Protein AF-A0A6S7J8L4-F1 (afdb_monomer)

pLDDT: mean 70.73, std 12.3, range [39.34, 84.38]

Solvent-accessible surface area (backbone atoms only — not comparable to full-atom values): 5928 Å² total; per-residue (Å²): 122,72,95,81,47,66,71,64,78,66,57,64,54,43,77,39,78,92,75,74,35,47,19,35,54,47,74,49,77,39,76,94,54,76,44,72,48,77,46,73,64,42,49,66,91,57,55,68,65,68,58,45,38,58,52,52,32,92,81,80,23,51,71,70,43,43,67,58,38,42,69,58,43,62,33,53,71,42,98,81,46,70,83,87,82,81,82,79,80,82,76,76,124

InterPro domains:
  IPR051639 Box C/D snoRNA [PTHR13483] (1-67)
  IPR057721 BCD1, alpha/beta domain [PF25790] (1-87)

Radius of gyration: 15.43 Å; Cα contacts (8 Å, |Δi|>4): 99; chains: 1; bounding box: 32×38×36 Å

Secondary structure (DSSP, 8-state):
--TT-HHHHS---EEETTTTEEEEEEEEEEGGGTEEEEEEEEETTS-HHHHHHHHH-TTTS-HHHHHHTHHHHHHTTSTT----PPPP-----

Sequence (93 aa):
MPVGFQARLENTSCFHFKTKAILWRIKWEFPQANTHYVEAKVSESKSIKSLLEKYLHPTHADPVFKQRLKGFIVNARLPDGVQTLMCQQERVI

Nearest PDB structures (foldseek):
  6hfo-assembly1_A  TM=6.504E-01  e=3.622E-01  Homo sapiens
  6hv9-assembly1_5  TM=1.756E-01  e=2.048E+00  Saccharomyces cerevisiae
  2kcz-assembly1_A  TM=2.251E-01  e=8.955E+00  Deinococcus radiodurans R1 = ATCC 13939 = DSM 20539

Structure (mmCIF, N/CA/C/O backbone):
data_AF-A0A6S7J8L4-F1
#
_entry.id   AF-A0A6S7J8L4-F1
#
loop_
_atom_site.group_PDB
_atom_site.id
_atom_site.type_symbol
_atom_site.label_atom_id
_atom_site.label_alt_id
_atom_site.label_comp_id
_atom_site.label_asym_id
_atom_site.label_entity_id
_atom_site.label_seq_id
_atom_site.pdbx_PDB_ins_code
_atom_site.Cartn_x
_atom_site.Cartn_y
_atom_site.Cartn_z
_atom_site.occupancy
_atom_site.B_iso_or_equiv
_atom_site.auth_seq_id
_atom_site.auth_comp_id
_atom_site.auth_asym_id
_atom_site.auth_atom_id
_atom_site.pdbx_PDB_model_num
ATOM 1 N N . MET A 1 1 ? 9.250 -23.016 -10.184 1.00 52.72 1 MET A N 1
ATOM 2 C CA . MET A 1 1 ? 7.770 -23.126 -10.229 1.00 52.72 1 MET A CA 1
ATOM 3 C C . MET A 1 1 ? 7.336 -23.811 -11.519 1.00 52.72 1 MET A C 1
ATOM 5 O O . MET A 1 1 ? 7.710 -23.311 -12.581 1.00 52.72 1 MET A O 1
ATOM 9 N N . PRO A 1 2 ? 6.567 -24.912 -11.434 1.00 55.00 2 PRO A N 1
ATOM 10 C CA . PRO A 1 2 ? 5.967 -25.582 -12.588 1.00 55.00 2 PRO A CA 1
ATOM 11 C C . PRO A 1 2 ? 5.028 -24.646 -13.360 1.00 55.00 2 PRO A C 1
ATOM 13 O O . PRO A 1 2 ? 4.439 -23.729 -12.788 1.00 55.00 2 PRO A O 1
ATOM 16 N N . VAL A 1 3 ? 4.893 -24.881 -14.665 1.00 52.91 3 VAL A N 1
ATOM 17 C CA . VAL A 1 3 ? 4.268 -23.970 -15.644 1.00 52.91 3 VAL A CA 1
ATOM 18 C C . VAL A 1 3 ? 2.775 -23.688 -15.370 1.00 52.91 3 VAL A C 1
ATOM 20 O O . VAL A 1 3 ? 2.264 -22.672 -15.824 1.00 52.91 3 VAL A O 1
ATOM 23 N N . GLY A 1 4 ? 2.091 -24.523 -14.577 1.00 50.75 4 GLY A N 1
ATOM 24 C CA . GLY A 1 4 ? 0.641 -24.440 -14.337 1.00 50.75 4 GLY A CA 1
ATOM 25 C C . GLY A 1 4 ? 0.176 -23.724 -13.061 1.00 50.75 4 GLY A C 1
ATOM 26 O O . GLY A 1 4 ? -1.027 -23.633 -12.835 1.00 50.75 4 GLY A O 1
ATOM 27 N N . PHE A 1 5 ? 1.071 -23.224 -12.204 1.00 55.62 5 PHE A N 1
ATOM 28 C CA . PHE A 1 5 ? 0.641 -22.521 -10.987 1.00 55.62 5 PHE A CA 1
ATOM 29 C C . PHE A 1 5 ? 0.193 -21.088 -11.316 1.00 55.62 5 PHE A C 1
ATOM 31 O O . PHE A 1 5 ? 0.997 -20.293 -11.806 1.00 55.62 5 PHE A O 1
ATOM 38 N N . GLN A 1 6 ? -1.055 -20.727 -10.977 1.00 55.62 6 GLN A N 1
ATOM 39 C CA . GLN A 1 6 ? -1.599 -19.359 -11.124 1.00 55.62 6 GLN A CA 1
ATOM 40 C C . GLN A 1 6 ? -0.690 -18.296 -10.480 1.00 55.62 6 GLN A C 1
ATOM 42 O O . GLN A 1 6 ? -0.528 -17.205 -11.022 1.00 55.62 6 GLN A O 1
ATOM 47 N N . ALA A 1 7 ? 0.026 -18.665 -9.412 1.00 54.59 7 ALA A N 1
ATOM 48 C CA . ALA A 1 7 ? 1.037 -17.835 -8.758 1.00 54.59 7 ALA A CA 1
ATOM 49 C C . ALA A 1 7 ? 2.160 -17.340 -9.699 1.00 54.59 7 ALA A C 1
ATOM 51 O O . ALA A 1 7 ? 2.737 -16.281 -9.456 1.00 54.59 7 ALA A O 1
ATOM 52 N N . ARG A 1 8 ? 2.479 -18.070 -10.782 1.00 53.25 8 ARG A N 1
ATOM 53 C CA . ARG A 1 8 ? 3.460 -17.644 -11.798 1.00 53.25 8 ARG A CA 1
ATOM 54 C C . ARG A 1 8 ? 2.865 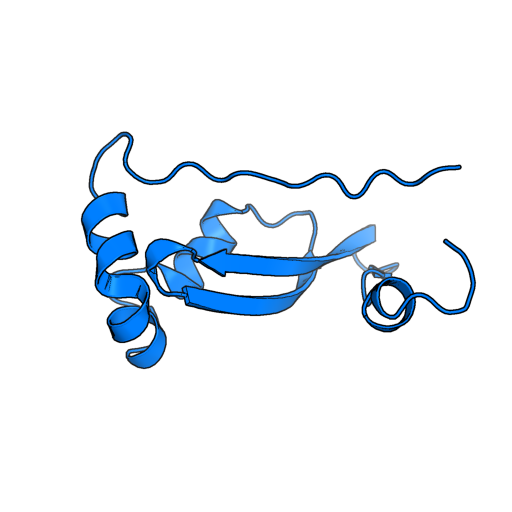-16.635 -12.784 1.00 53.25 8 ARG A C 1
ATOM 56 O O . ARG A 1 8 ? 3.562 -15.706 -13.173 1.00 53.25 8 ARG A O 1
ATOM 63 N N . LEU A 1 9 ? 1.588 -16.798 -13.140 1.00 53.06 9 LEU A N 1
ATOM 64 C CA . LEU A 1 9 ? 0.822 -15.879 -13.995 1.00 53.06 9 LEU A CA 1
ATOM 65 C C . LEU A 1 9 ? 0.579 -14.530 -13.310 1.00 53.06 9 LEU A C 1
ATOM 67 O O . LEU A 1 9 ? 0.569 -13.484 -13.951 1.00 53.06 9 LEU A O 1
ATOM 71 N N . GLU A 1 10 ? 0.429 -14.551 -11.990 1.00 56.38 10 GLU A N 1
ATOM 72 C CA . GLU A 1 10 ? 0.232 -13.352 -11.190 1.00 56.38 10 GLU A CA 1
ATOM 73 C C . GLU A 1 10 ? 1.539 -12.641 -10.821 1.00 56.38 10 GLU A C 1
ATOM 75 O O . GLU A 1 10 ? 1.520 -11.491 -10.381 1.00 56.38 10 GLU A O 1
ATOM 80 N N . ASN A 1 11 ? 2.699 -13.260 -11.017 1.00 58.81 11 ASN A N 1
ATOM 81 C CA . ASN A 1 11 ? 3.956 -12.633 -10.649 1.00 58.81 11 ASN A CA 1
ATOM 82 C C . ASN A 1 11 ? 4.368 -11.555 -11.668 1.00 58.81 11 ASN A C 1
ATOM 84 O O . ASN A 1 11 ? 5.091 -11.817 -12.623 1.00 58.81 11 ASN A O 1
ATOM 88 N N . THR A 1 12 ? 3.932 -10.315 -11.434 1.00 62.72 12 THR A N 1
ATOM 89 C CA . THR A 1 12 ? 4.344 -9.138 -12.216 1.00 62.72 12 THR A CA 1
ATOM 90 C C . THR A 1 12 ? 5.592 -8.466 -11.643 1.00 62.72 12 THR A C 1
ATOM 92 O O . THR A 1 12 ? 5.821 -7.289 -11.932 1.00 62.72 12 THR A O 1
ATOM 95 N N . SER A 1 13 ? 6.355 -9.143 -10.772 1.00 69.19 13 SER A N 1
ATOM 96 C CA . SER A 1 13 ? 7.599 -8.557 -10.279 1.00 69.19 13 SER A CA 1
ATOM 97 C C . SER A 1 13 ? 8.627 -8.525 -11.405 1.00 69.19 13 SER A C 1
ATOM 99 O O . SER A 1 13 ? 8.864 -9.526 -12.080 1.00 69.19 13 SER A O 1
ATOM 101 N N . CYS A 1 14 ? 9.190 -7.351 -11.665 1.00 70.88 14 CYS A N 1
ATOM 102 C CA . CYS A 1 14 ? 10.095 -7.142 -12.785 1.00 70.88 14 CYS A CA 1
ATOM 103 C C . CYS A 1 14 ? 11.259 -6.244 -12.383 1.00 70.88 14 CYS A C 1
ATOM 105 O O . CYS A 1 14 ? 11.114 -5.315 -11.591 1.00 70.88 14 CYS A O 1
ATOM 107 N N . PHE A 1 15 ? 12.439 -6.520 -12.929 1.00 73.75 15 PHE A N 1
ATOM 108 C CA . PHE A 1 15 ? 13.583 -5.643 -12.740 1.00 73.75 15 PHE A CA 1
ATOM 109 C C . PHE A 1 15 ? 13.469 -4.451 -13.688 1.00 73.75 15 PHE A C 1
ATOM 111 O O . PHE A 1 15 ? 13.352 -4.617 -14.904 1.00 73.75 15 PHE A O 1
ATOM 118 N N . HIS A 1 16 ? 13.488 -3.239 -13.141 1.00 76.75 16 HIS A N 1
ATOM 119 C CA . HIS A 1 16 ? 13.406 -2.028 -13.939 1.00 76.75 16 HIS A CA 1
ATOM 120 C C . HIS A 1 16 ? 14.812 -1.506 -14.239 1.00 76.75 16 HIS A C 1
ATOM 122 O O . HIS A 1 16 ? 15.447 -0.860 -13.409 1.00 76.75 16 HIS A O 1
ATOM 128 N N . PHE A 1 17 ? 15.298 -1.768 -15.454 1.00 76.12 17 PHE A N 1
ATOM 129 C CA . PHE A 1 17 ? 16.678 -1.470 -15.860 1.00 76.12 17 PHE A CA 1
ATOM 130 C C . PHE A 1 17 ? 17.069 0.009 -15.728 1.00 76.12 17 PHE A C 1
ATOM 132 O O . PHE A 1 17 ? 18.210 0.304 -15.382 1.00 76.12 17 PHE A O 1
ATOM 139 N N . LYS A 1 18 ? 16.131 0.942 -15.952 1.00 78.56 18 LYS A N 1
ATOM 140 C CA . LYS A 1 18 ? 16.397 2.389 -15.848 1.00 78.56 18 LYS A CA 1
ATOM 141 C C . LYS A 1 18 ? 16.651 2.849 -14.414 1.00 78.56 18 LYS A C 1
ATOM 143 O O . LYS A 1 18 ? 17.493 3.708 -14.193 1.00 78.56 18 LYS A O 1
ATOM 148 N N . THR A 1 19 ? 15.930 2.285 -13.450 1.00 76.38 19 THR A N 1
ATOM 149 C CA . THR A 1 19 ? 16.050 2.643 -12.028 1.00 76.38 19 THR A CA 1
ATOM 150 C C . THR A 1 19 ? 16.935 1.664 -11.261 1.00 76.38 19 THR A C 1
ATOM 152 O O . THR A 1 19 ? 17.155 1.868 -10.073 1.00 76.38 19 THR A O 1
ATOM 155 N N . LYS A 1 20 ? 17.432 0.607 -11.927 1.00 80.31 20 LYS A N 1
ATOM 156 C CA . LYS A 1 20 ? 18.195 -0.507 -11.340 1.00 80.31 20 LYS A CA 1
ATOM 157 C C . LYS A 1 20 ? 17.551 -1.066 -10.064 1.00 80.31 20 LYS A C 1
ATOM 159 O O . LYS A 1 20 ? 18.249 -1.438 -9.130 1.00 80.31 20 LYS A O 1
ATOM 164 N N . ALA A 1 21 ? 16.222 -1.112 -10.030 1.00 80.19 21 ALA A N 1
ATOM 165 C CA . ALA A 1 21 ? 15.461 -1.529 -8.860 1.00 80.19 21 ALA A CA 1
ATOM 166 C C . ALA A 1 21 ? 14.476 -2.635 -9.224 1.00 80.19 21 ALA A C 1
ATOM 168 O O . ALA A 1 21 ? 13.914 -2.651 -10.327 1.00 80.19 21 ALA A O 1
ATOM 169 N N . ILE A 1 22 ? 14.234 -3.540 -8.278 1.00 79.62 22 ILE A N 1
ATOM 170 C CA . ILE A 1 22 ? 13.178 -4.534 -8.422 1.00 79.62 22 ILE A CA 1
ATOM 171 C C . ILE A 1 22 ? 11.834 -3.843 -8.175 1.00 79.62 22 ILE A C 1
ATOM 173 O O . ILE A 1 22 ? 11.636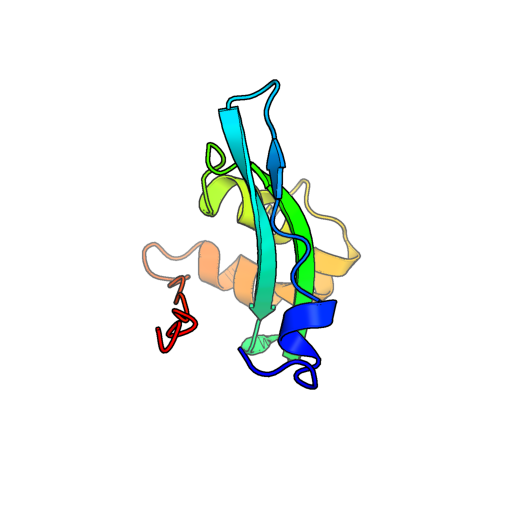 -3.139 -7.182 1.00 79.62 22 ILE A O 1
ATOM 177 N N . LEU A 1 23 ? 10.906 -4.024 -9.110 1.00 81.31 23 LEU A N 1
ATOM 178 C CA . LEU A 1 23 ? 9.509 -3.663 -8.957 1.00 81.31 23 LEU A CA 1
ATOM 179 C C . LEU A 1 23 ? 8.758 -4.893 -8.459 1.00 81.31 23 LEU A C 1
ATOM 181 O O . LEU A 1 23 ? 8.630 -5.879 -9.176 1.00 81.31 23 LEU A O 1
ATOM 185 N N . TRP A 1 24 ? 8.255 -4.833 -7.238 1.00 82.88 24 TRP A N 1
ATOM 186 C CA . TRP A 1 24 ? 7.538 -5.907 -6.572 1.00 82.88 24 TRP A CA 1
ATOM 187 C C . TRP A 1 24 ? 6.033 -5.826 -6.834 1.00 82.88 24 TRP A C 1
ATOM 189 O O . TRP A 1 24 ? 5.460 -4.745 -7.006 1.00 82.88 24 TRP A O 1
ATOM 199 N N . ARG A 1 25 ? 5.379 -6.990 -6.848 1.00 82.31 25 ARG A N 1
ATOM 200 C CA . ARG A 1 25 ? 3.932 -7.101 -6.654 1.00 82.31 25 ARG A CA 1
ATOM 201 C C . ARG A 1 25 ? 3.709 -7.514 -5.204 1.00 82.31 25 ARG A C 1
ATOM 203 O O . ARG A 1 25 ? 4.130 -8.598 -4.818 1.00 82.31 25 ARG A O 1
ATOM 210 N N . ILE A 1 26 ? 3.084 -6.649 -4.417 1.00 83.25 26 ILE A N 1
ATOM 211 C CA . ILE A 1 26 ? 2.786 -6.870 -3.003 1.00 83.25 26 ILE A CA 1
ATOM 212 C C . ILE A 1 26 ? 1.295 -7.160 -2.873 1.00 83.25 26 ILE A C 1
ATOM 214 O O . ILE A 1 26 ? 0.465 -6.426 -3.407 1.00 83.25 26 ILE A O 1
ATOM 218 N N . LYS A 1 27 ? 0.955 -8.236 -2.165 1.00 84.00 27 LYS A N 1
ATOM 219 C CA . LYS A 1 27 ? -0.413 -8.515 -1.730 1.00 84.00 27 LYS A CA 1
ATOM 220 C C . LYS A 1 27 ? -0.493 -8.223 -0.236 1.00 84.00 27 LYS A C 1
ATOM 222 O O . LYS A 1 27 ? 0.146 -8.901 0.560 1.00 84.00 27 LYS A O 1
ATOM 227 N N . TRP A 1 28 ? -1.261 -7.209 0.125 1.00 84.06 28 TRP A N 1
ATOM 228 C CA . TRP A 1 28 ? -1.607 -6.895 1.501 1.00 84.06 28 TRP A CA 1
ATOM 229 C C . TRP A 1 28 ? -2.807 -7.732 1.915 1.00 84.06 28 TRP A C 1
ATOM 231 O O . TRP A 1 28 ? -3.851 -7.674 1.264 1.00 84.06 28 TRP A O 1
ATOM 241 N N . GLU A 1 29 ? -2.679 -8.477 3.003 1.00 84.00 29 GLU A N 1
ATOM 242 C CA . GLU A 1 29 ? -3.793 -9.206 3.601 1.00 84.00 29 GLU A CA 1
ATOM 243 C C . GLU A 1 29 ? -4.140 -8.576 4.946 1.00 84.00 29 GLU A C 1
ATOM 245 O O . GLU A 1 29 ? -3.293 -8.442 5.827 1.00 84.00 29 GLU A O 1
ATOM 250 N N . PHE A 1 30 ? -5.397 -8.157 5.084 1.00 83.19 30 PHE A N 1
ATOM 251 C CA . PHE A 1 30 ? -5.922 -7.525 6.288 1.00 83.19 30 PHE A CA 1
ATOM 252 C C . PHE A 1 30 ? -6.909 -8.486 6.957 1.00 83.19 30 PHE A C 1
ATOM 254 O O . PHE A 1 30 ? -8.117 -8.380 6.720 1.00 83.19 30 PHE A O 1
ATOM 261 N N . PRO A 1 31 ? -6.431 -9.425 7.797 1.00 79.25 31 PRO A N 1
ATOM 262 C CA . PRO A 1 31 ? -7.265 -10.487 8.361 1.00 79.25 31 PRO A CA 1
ATOM 263 C C . PRO A 1 31 ? -8.447 -9.947 9.176 1.00 79.25 31 PRO A C 1
ATOM 265 O O . PRO A 1 31 ? -9.561 -10.437 9.032 1.00 79.25 31 PRO A O 1
ATOM 268 N N . GLN A 1 32 ? -8.253 -8.870 9.948 1.00 75.56 32 GLN A N 1
ATOM 269 C CA . GLN A 1 32 ? -9.329 -8.255 10.751 1.00 75.56 32 GLN A CA 1
ATOM 270 C C . GLN A 1 32 ? -10.456 -7.647 9.902 1.00 75.56 32 GLN A C 1
ATOM 272 O O . GLN A 1 32 ? -11.569 -7.471 10.383 1.00 75.56 32 GLN A O 1
ATOM 277 N N . ALA A 1 33 ? -10.168 -7.291 8.650 1.00 77.69 33 ALA A N 1
ATOM 278 C CA . ALA A 1 33 ? -11.129 -6.689 7.730 1.00 77.69 33 ALA A CA 1
ATOM 279 C C . ALA A 1 33 ? -11.617 -7.680 6.659 1.00 77.69 33 ALA A C 1
ATOM 281 O O . ALA A 1 33 ? -12.390 -7.292 5.782 1.00 77.69 33 ALA A O 1
ATOM 282 N N . ASN A 1 34 ? -11.143 -8.932 6.715 1.00 80.94 34 ASN A N 1
ATOM 283 C CA . ASN A 1 34 ? -11.376 -9.988 5.732 1.00 80.94 34 ASN A CA 1
ATOM 284 C C . ASN A 1 34 ? -11.236 -9.502 4.275 1.00 80.94 34 ASN A C 1
ATOM 286 O O . ASN A 1 34 ? -12.052 -9.811 3.408 1.00 80.94 34 ASN A O 1
ATOM 290 N N . THR A 1 35 ? -10.225 -8.668 4.019 1.00 81.88 35 THR A N 1
ATOM 291 C CA . THR A 1 35 ? -9.986 -8.044 2.713 1.00 81.88 35 THR A CA 1
ATOM 292 C C . THR A 1 35 ? -8.516 -8.144 2.345 1.00 81.88 35 THR A C 1
ATOM 294 O O . THR A 1 35 ? -7.639 -8.159 3.212 1.00 81.88 35 THR A O 1
ATOM 297 N N . HIS A 1 36 ? -8.240 -8.174 1.047 1.00 84.25 36 HIS A N 1
ATOM 298 C CA . HIS A 1 36 ? -6.887 -8.138 0.517 1.00 84.25 36 HIS A CA 1
ATOM 299 C C . HIS A 1 36 ? -6.767 -7.055 -0.553 1.00 84.25 36 HIS A C 1
ATOM 301 O O . HIS A 1 36 ? -7.733 -6.747 -1.250 1.00 84.25 36 HIS A O 1
ATOM 307 N N . TYR A 1 37 ? -5.574 -6.488 -0.687 1.00 84.38 37 TYR A N 1
ATOM 308 C CA . TYR A 1 37 ? -5.259 -5.500 -1.712 1.00 84.38 37 TYR A CA 1
ATOM 309 C C . T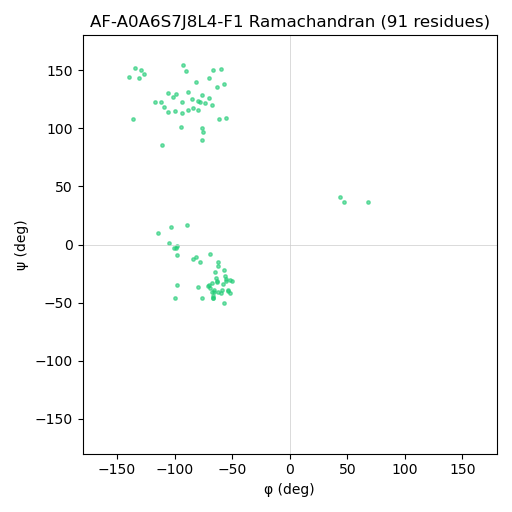YR A 1 37 ? -3.969 -5.880 -2.413 1.00 84.38 37 TYR A C 1
ATOM 311 O O . TYR A 1 37 ? -3.044 -6.394 -1.795 1.00 84.38 37 TYR A O 1
ATOM 319 N N . VAL A 1 38 ? -3.904 -5.626 -3.713 1.00 82.69 38 VAL A N 1
ATOM 320 C CA . VAL A 1 38 ? -2.728 -5.934 -4.522 1.00 82.69 38 VAL A CA 1
ATOM 321 C C . VAL A 1 38 ? -2.159 -4.634 -5.065 1.00 82.69 38 VAL A C 1
ATOM 323 O O . VAL A 1 38 ? -2.843 -3.904 -5.778 1.00 82.69 38 VAL A O 1
ATOM 326 N N . GLU A 1 39 ? -0.893 -4.372 -4.768 1.00 81.12 39 GLU A N 1
ATOM 327 C CA . GLU A 1 39 ? -0.110 -3.323 -5.408 1.00 81.12 39 GLU A CA 1
ATOM 328 C C . GLU A 1 39 ? 0.938 -3.944 -6.316 1.00 81.12 39 GLU A C 1
ATOM 330 O O . GLU A 1 39 ? 1.833 -4.660 -5.876 1.00 81.12 39 GLU A O 1
ATOM 335 N N . ALA A 1 40 ? 0.840 -3.650 -7.607 1.00 80.00 40 ALA A N 1
ATOM 336 C CA . ALA A 1 40 ? 1.882 -3.975 -8.565 1.00 80.00 40 ALA A CA 1
ATOM 337 C C . ALA A 1 40 ? 2.846 -2.792 -8.722 1.00 80.00 40 ALA A C 1
ATOM 339 O O . ALA A 1 40 ? 2.457 -1.634 -8.578 1.00 80.00 40 ALA A O 1
ATOM 340 N N . LYS A 1 41 ? 4.086 -3.092 -9.121 1.00 77.50 41 LYS A N 1
ATOM 341 C CA . LYS A 1 41 ? 5.124 -2.109 -9.472 1.00 77.50 41 LYS A CA 1
ATOM 342 C C . LYS A 1 41 ? 5.646 -1.281 -8.290 1.00 77.50 41 LYS A C 1
ATOM 344 O O . LYS A 1 41 ? 5.970 -0.104 -8.437 1.00 77.50 41 LYS A O 1
ATOM 349 N N . VAL A 1 42 ? 5.757 -1.895 -7.120 1.00 81.81 42 VAL A N 1
ATOM 350 C CA . VAL A 1 42 ? 6.349 -1.261 -5.942 1.00 81.81 42 VAL A CA 1
ATOM 351 C C . VAL A 1 42 ? 7.869 -1.321 -6.039 1.00 81.81 42 VAL A C 1
ATOM 353 O O . VAL A 1 42 ? 8.448 -2.398 -6.023 1.00 81.81 42 VAL A O 1
ATOM 356 N N . SER A 1 43 ? 8.535 -0.175 -6.126 1.00 80.00 43 SER A N 1
ATOM 357 C CA . SER A 1 43 ? 9.999 -0.123 -6.089 1.00 80.00 43 SER A CA 1
ATOM 358 C C . SER A 1 43 ? 10.541 -0.629 -4.755 1.00 80.00 43 SER A C 1
ATOM 360 O O . SER A 1 43 ? 10.083 -0.179 -3.707 1.00 80.00 43 SER A O 1
ATOM 362 N N . GLU A 1 44 ? 11.573 -1.462 -4.804 1.00 78.19 44 GLU A N 1
ATOM 363 C CA . GLU A 1 44 ? 12.317 -1.961 -3.639 1.00 78.19 44 GLU A CA 1
ATOM 364 C C . GLU A 1 44 ? 12.781 -0.858 -2.675 1.00 78.19 44 GLU A C 1
ATOM 366 O O . GLU A 1 44 ? 12.801 -1.053 -1.467 1.00 78.19 44 GLU A O 1
ATOM 371 N N . SER A 1 45 ? 13.077 0.338 -3.185 1.00 79.94 45 SER A N 1
ATOM 372 C CA . SER A 1 45 ? 13.498 1.483 -2.369 1.00 79.94 45 SER A CA 1
ATOM 373 C C . SER A 1 45 ? 12.391 2.072 -1.480 1.00 79.94 45 SER A C 1
ATOM 375 O O . SER A 1 45 ? 12.665 2.970 -0.688 1.00 79.94 45 SER A O 1
ATOM 377 N N . LYS A 1 46 ? 11.130 1.634 -1.617 1.00 80.25 46 LYS A N 1
ATOM 378 C CA . LYS A 1 46 ? 10.019 2.117 -0.785 1.00 80.25 46 LYS A CA 1
ATOM 379 C C . LYS A 1 46 ? 9.892 1.281 0.479 1.00 80.25 46 LYS A C 1
ATOM 381 O O . LYS A 1 46 ? 9.799 0.060 0.423 1.00 80.25 46 LYS A O 1
ATOM 386 N N . SER A 1 47 ? 9.796 1.962 1.618 1.00 81.25 47 SER A N 1
ATOM 387 C CA . SER A 1 47 ? 9.525 1.293 2.885 1.00 81.25 47 SER A CA 1
ATOM 388 C C . SER A 1 47 ? 8.085 0.769 2.934 1.00 81.25 47 SER A C 1
ATOM 390 O O . SER A 1 47 ? 7.150 1.422 2.469 1.00 81.25 47 SER A O 1
ATOM 392 N N . ILE A 1 48 ? 7.902 -0.394 3.558 1.00 79.31 48 ILE A N 1
ATOM 393 C CA . ILE A 1 48 ? 6.589 -1.001 3.846 1.00 79.31 48 ILE A CA 1
ATOM 394 C C . ILE A 1 48 ? 5.700 -0.016 4.597 1.00 79.31 48 ILE A C 1
ATOM 396 O O . ILE A 1 48 ? 4.521 0.101 4.283 1.00 79.31 48 ILE A O 1
ATOM 400 N N . LYS A 1 49 ? 6.278 0.733 5.545 1.00 77.19 49 LYS A N 1
ATOM 401 C CA . LYS A 1 49 ? 5.573 1.769 6.299 1.00 77.19 49 LYS A CA 1
ATOM 402 C C . LYS A 1 49 ? 4.961 2.807 5.359 1.00 77.19 49 LYS A C 1
ATOM 404 O O . LYS A 1 49 ? 3.764 3.041 5.432 1.00 77.19 49 LYS A O 1
ATOM 409 N N . SER A 1 50 ? 5.748 3.346 4.429 1.00 79.62 50 SER A N 1
ATOM 410 C CA . SER A 1 50 ? 5.276 4.338 3.454 1.00 79.62 50 SER A CA 1
ATOM 411 C C . SER A 1 50 ? 4.207 3.800 2.501 1.00 79.62 50 SER A C 1
ATOM 413 O O . SER A 1 50 ? 3.367 4.554 2.019 1.00 79.62 50 SER A O 1
ATOM 415 N N . LEU A 1 51 ? 4.222 2.498 2.215 1.00 82.19 51 LEU A N 1
A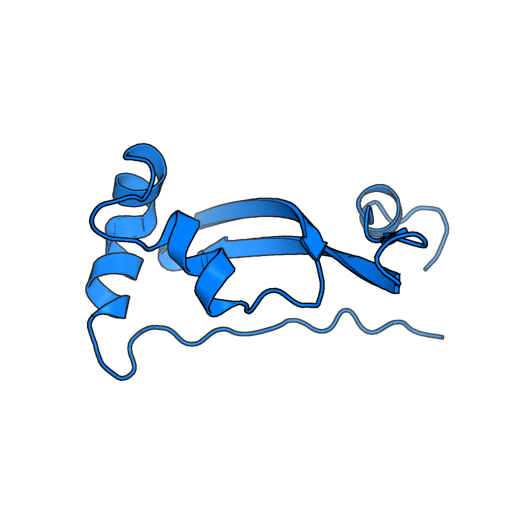TOM 416 C CA . LEU A 1 51 ? 3.190 1.854 1.399 1.00 82.19 51 LEU A CA 1
ATOM 417 C C . LEU A 1 51 ? 1.902 1.643 2.199 1.00 82.19 51 LEU A C 1
ATOM 419 O O . LEU A 1 51 ? 0.820 1.994 1.733 1.00 82.19 51 LEU A O 1
ATOM 423 N N . LEU A 1 52 ? 2.021 1.142 3.431 1.00 79.94 52 LEU A N 1
ATOM 424 C CA . LEU A 1 52 ? 0.905 0.967 4.357 1.00 79.94 52 LEU A CA 1
ATOM 425 C C . LEU A 1 52 ? 0.254 2.295 4.736 1.00 79.94 52 LEU A C 1
ATOM 427 O O . LEU A 1 52 ? -0.959 2.325 4.923 1.00 79.94 52 LEU A O 1
ATOM 431 N N . GLU A 1 53 ? 1.009 3.395 4.798 1.00 79.56 53 GLU A N 1
ATOM 432 C CA . GLU A 1 53 ? 0.464 4.734 5.034 1.00 79.56 53 GLU A CA 1
ATOM 433 C C . GLU A 1 53 ? -0.653 5.063 4.040 1.00 79.56 53 GLU A C 1
ATOM 435 O O . GLU A 1 53 ? -1.697 5.553 4.448 1.00 79.56 53 GLU A O 1
ATOM 440 N N . LYS A 1 54 ? -0.544 4.679 2.766 1.00 79.44 54 LYS A N 1
ATOM 441 C CA . LYS A 1 54 ? -1.621 4.899 1.784 1.00 79.44 54 LYS A CA 1
ATOM 442 C C . LYS A 1 54 ? -2.976 4.312 2.217 1.00 79.44 54 LYS A C 1
ATOM 444 O O . LYS A 1 54 ? -4.023 4.863 1.878 1.00 79.44 54 LYS A O 1
ATOM 449 N N . TYR A 1 55 ? -2.953 3.218 2.976 1.00 78.12 55 TYR A N 1
ATOM 450 C CA . TYR A 1 55 ? -4.137 2.506 3.459 1.00 78.12 55 TYR A CA 1
ATOM 451 C C . TYR A 1 55 ? -4.519 2.877 4.894 1.00 78.12 55 TYR A C 1
ATOM 453 O O . TYR A 1 55 ? -5.702 2.921 5.225 1.00 78.12 55 TYR A O 1
ATOM 461 N N . LEU A 1 56 ? -3.526 3.137 5.745 1.00 76.12 56 LEU A N 1
ATOM 462 C CA . LEU A 1 56 ? -3.692 3.349 7.182 1.00 76.12 56 LEU A CA 1
ATOM 463 C C . LEU A 1 56 ? -3.668 4.830 7.587 1.00 76.12 56 LEU A C 1
ATOM 465 O O . LEU A 1 56 ? -3.859 5.139 8.763 1.00 76.12 56 LEU A O 1
ATOM 469 N N . HIS A 1 57 ? -3.450 5.763 6.653 1.00 75.88 57 HIS A N 1
ATOM 470 C CA . HIS A 1 57 ? -3.352 7.178 6.997 1.00 75.88 57 HIS A CA 1
ATOM 471 C C . HIS A 1 57 ? -4.708 7.732 7.480 1.00 75.88 57 HIS A C 1
ATOM 473 O O . HIS A 1 57 ? -5.671 7.799 6.710 1.00 75.88 57 HIS A O 1
ATOM 479 N N . PRO A 1 58 ? -4.801 8.253 8.718 1.00 67.62 58 PRO A N 1
ATOM 480 C CA . PRO A 1 58 ? -6.072 8.676 9.314 1.00 67.62 58 PRO A CA 1
ATOM 481 C C . PRO A 1 58 ? -6.745 9.835 8.561 1.00 67.62 58 PRO A C 1
ATOM 483 O O . PRO A 1 58 ? -7.971 9.905 8.495 1.00 67.62 58 PRO A O 1
ATOM 486 N N . THR A 1 59 ? -5.956 10.723 7.948 1.00 68.19 59 THR A N 1
ATOM 487 C CA . THR A 1 59 ?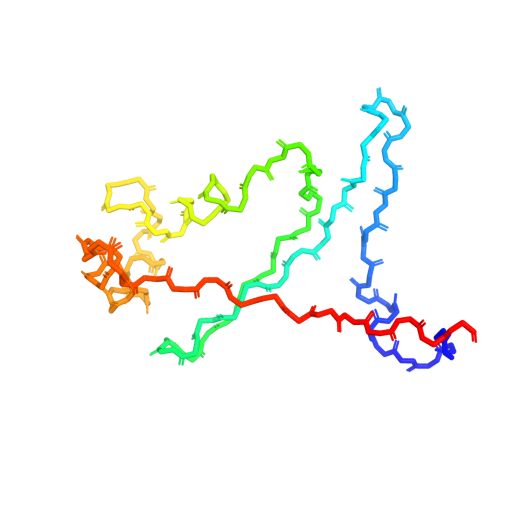 -6.452 11.893 7.198 1.00 68.19 59 THR A CA 1
ATOM 488 C C . THR A 1 59 ? -6.489 11.694 5.679 1.00 68.19 59 THR A C 1
ATOM 490 O O . THR A 1 59 ? -7.524 11.963 5.078 1.00 68.19 59 THR A O 1
ATOM 493 N N . HIS A 1 60 ? -5.432 11.159 5.062 1.00 72.25 60 HIS A N 1
ATOM 494 C CA . HIS A 1 60 ? -5.290 11.103 3.601 1.00 72.25 60 HIS A CA 1
ATOM 495 C C . HIS A 1 60 ? -5.679 9.771 2.947 1.00 72.25 60 HIS A C 1
ATOM 497 O O . HIS A 1 60 ? -5.745 9.719 1.723 1.00 72.25 60 HIS A O 1
ATOM 503 N N . ALA A 1 61 ? -5.943 8.706 3.716 1.00 73.19 61 ALA A N 1
ATOM 504 C CA . ALA A 1 61 ? -6.397 7.453 3.117 1.00 73.19 61 ALA A CA 1
ATOM 505 C C . ALA A 1 61 ? -7.793 7.614 2.495 1.00 73.19 61 ALA A C 1
ATOM 507 O O . ALA A 1 61 ? -8.620 8.402 2.969 1.00 73.19 61 ALA A O 1
ATOM 508 N N . ASP A 1 62 ? -8.057 6.841 1.446 1.00 78.44 62 ASP A N 1
ATOM 509 C CA . ASP A 1 62 ? -9.359 6.825 0.786 1.00 78.44 62 ASP A CA 1
ATOM 510 C C . ASP A 1 62 ? -10.472 6.472 1.796 1.00 78.44 62 ASP A C 1
ATOM 512 O O . ASP A 1 62 ? -10.276 5.577 2.633 1.00 78.44 62 ASP A O 1
ATOM 516 N N . PRO A 1 63 ? -11.637 7.146 1.763 1.00 77.94 63 PRO A N 1
ATOM 517 C CA . PRO A 1 63 ? -12.736 6.865 2.685 1.00 77.94 63 PRO A CA 1
ATOM 518 C C . PRO A 1 63 ? -13.182 5.395 2.665 1.00 77.94 63 PRO A C 1
ATOM 520 O O . PRO A 1 63 ? -13.566 4.870 3.713 1.00 77.94 63 PRO A O 1
ATOM 523 N N . VAL A 1 64 ? -13.052 4.697 1.529 1.00 80.00 64 VAL A N 1
ATOM 524 C CA . VAL A 1 64 ? -13.370 3.265 1.423 1.00 80.00 64 VAL A CA 1
ATOM 525 C C . VAL A 1 64 ? -12.396 2.422 2.249 1.00 80.00 64 VAL A C 1
ATOM 527 O O . VAL A 1 64 ? -12.821 1.559 3.024 1.00 80.00 64 VAL A O 1
ATOM 530 N N . PHE A 1 65 ? -11.091 2.698 2.150 1.00 80.12 65 PHE A N 1
ATOM 531 C CA . PHE A 1 65 ? -10.083 2.008 2.959 1.00 80.12 65 PHE A CA 1
ATOM 532 C C . PHE A 1 65 ? -10.247 2.340 4.439 1.00 80.12 65 PHE A C 1
ATOM 534 O O . PHE A 1 65 ? -10.200 1.430 5.261 1.00 80.12 65 PHE A O 1
ATOM 541 N N . LYS A 1 66 ? -10.536 3.598 4.795 1.00 78.19 66 LYS A N 1
ATOM 542 C CA . LYS A 1 66 ? -10.773 3.992 6.193 1.00 78.19 66 LYS A CA 1
ATOM 543 C C . LYS A 1 66 ? -11.933 3.245 6.829 1.00 78.19 66 LYS A C 1
ATOM 545 O O . LYS A 1 66 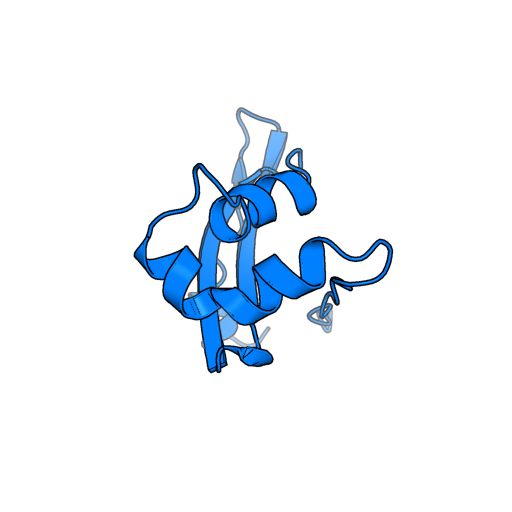? -11.827 2.837 7.981 1.00 78.19 66 LYS A O 1
ATOM 550 N N . GLN A 1 67 ? -13.033 3.067 6.102 1.00 81.00 67 GLN A N 1
ATOM 551 C CA . GLN A 1 67 ? -14.185 2.339 6.621 1.00 81.00 67 GLN A CA 1
ATOM 552 C C . GLN A 1 67 ? -13.854 0.857 6.826 1.00 81.00 67 GLN A C 1
ATOM 554 O O . GLN A 1 67 ? -14.151 0.303 7.884 1.00 81.00 67 GLN A O 1
ATOM 559 N N . ARG A 1 68 ? -13.203 0.226 5.841 1.00 81.56 68 ARG A N 1
ATOM 560 C CA . ARG A 1 68 ? -12.848 -1.202 5.881 1.00 81.56 68 ARG A CA 1
ATOM 561 C C . ARG A 1 68 ? -11.741 -1.511 6.889 1.00 81.56 68 ARG A C 1
ATOM 563 O O . ARG A 1 68 ? -11.783 -2.546 7.538 1.00 81.56 68 ARG A O 1
ATOM 570 N N . LEU A 1 69 ? -10.774 -0.611 7.043 1.00 80.12 69 LEU A N 1
ATOM 571 C CA . LEU A 1 69 ? -9.588 -0.776 7.887 1.00 80.12 69 LEU A CA 1
ATOM 572 C C . LEU A 1 69 ? -9.689 -0.007 9.210 1.00 80.12 69 LEU A C 1
ATOM 574 O O . LEU A 1 69 ? -8.687 0.145 9.904 1.00 80.12 69 LEU A O 1
ATOM 578 N N . LYS A 1 70 ? -10.884 0.456 9.600 1.00 79.31 70 LYS A N 1
ATOM 579 C CA . LYS A 1 70 ? -11.094 1.254 10.818 1.00 79.31 70 LYS A CA 1
ATOM 580 C C . LYS A 1 70 ? -10.497 0.590 12.064 1.00 79.31 70 LYS A C 1
ATOM 582 O O . LYS A 1 70 ? -9.842 1.266 12.849 1.00 79.31 70 LYS A O 1
ATOM 587 N N . GLY A 1 71 ? -10.660 -0.729 12.209 1.00 75.00 71 GLY A N 1
ATOM 588 C CA . GLY A 1 71 ? -10.062 -1.497 13.309 1.00 75.00 71 GLY A CA 1
ATOM 589 C C . GLY A 1 71 ? -8.530 -1.470 13.301 1.00 75.00 71 GLY A C 1
ATOM 590 O O . GLY A 1 71 ? -7.914 -1.267 14.342 1.00 75.00 71 GLY A O 1
ATOM 591 N N . PHE A 1 72 ? -7.907 -1.576 12.123 1.00 73.62 72 PHE A N 1
ATOM 592 C CA . PHE A 1 72 ? -6.455 -1.451 11.982 1.00 73.62 72 PHE A CA 1
ATOM 593 C C . PHE A 1 72 ? -5.961 -0.033 12.272 1.00 73.62 72 PHE A C 1
ATOM 595 O O . PHE A 1 72 ? -4.950 0.107 12.939 1.00 73.62 72 PHE A O 1
ATOM 602 N N . ILE A 1 73 ? -6.664 1.014 11.828 1.00 72.00 73 ILE A N 1
ATOM 603 C CA . ILE A 1 73 ? -6.269 2.417 12.066 1.00 72.00 73 ILE A CA 1
ATOM 604 C C . ILE A 1 73 ? -6.338 2.768 13.560 1.00 72.00 73 ILE A C 1
ATOM 606 O O . ILE A 1 73 ? -5.473 3.478 14.071 1.00 72.00 73 ILE A O 1
ATOM 610 N N . VAL A 1 74 ? -7.357 2.267 14.266 1.00 69.81 74 VAL A N 1
ATOM 611 C CA . VAL A 1 74 ? -7.492 2.456 15.718 1.00 69.81 74 VAL A CA 1
ATOM 612 C C . VAL A 1 74 ? -6.370 1.730 16.461 1.00 69.81 74 VAL A C 1
ATOM 614 O O . VAL A 1 74 ? -5.739 2.330 17.326 1.00 69.81 74 VAL A O 1
ATOM 617 N N . ASN A 1 75 ? -6.066 0.487 16.078 1.00 65.19 75 ASN A N 1
ATOM 618 C CA . ASN A 1 75 ? -4.982 -0.278 16.694 1.00 65.19 75 ASN A CA 1
ATOM 619 C C . ASN A 1 75 ? -3.593 0.266 16.328 1.00 65.19 75 ASN A C 1
ATOM 621 O O . ASN A 1 75 ? -2.726 0.317 17.187 1.00 65.19 75 ASN A O 1
ATOM 625 N N . ALA A 1 76 ? -3.387 0.786 15.116 1.00 62.03 76 ALA A N 1
ATOM 626 C CA . ALA A 1 76 ? -2.125 1.387 14.668 1.00 62.03 76 ALA A CA 1
ATOM 627 C C . ALA A 1 76 ? -1.690 2.629 15.461 1.00 62.03 76 ALA A C 1
ATOM 629 O O . ALA A 1 76 ? -0.542 3.050 15.345 1.00 62.03 76 ALA A O 1
ATOM 630 N N . ARG A 1 77 ? -2.585 3.232 16.255 1.00 59.91 77 ARG A N 1
ATOM 631 C CA . ARG A 1 77 ? -2.235 4.306 17.198 1.00 59.91 77 ARG A CA 1
ATOM 632 C C . ARG A 1 77 ? -1.567 3.802 18.476 1.00 59.91 77 ARG A C 1
ATOM 634 O O . ARG A 1 77 ? -1.001 4.617 19.200 1.00 59.91 77 ARG A O 1
ATOM 641 N N . LEU A 1 78 ? -1.643 2.506 18.768 1.00 54.25 78 LEU A N 1
ATOM 642 C CA . LEU A 1 78 ? -0.955 1.906 19.906 1.00 54.25 78 LEU A CA 1
ATOM 643 C C . LEU A 1 78 ? 0.514 1.647 19.532 1.00 54.25 78 LEU A C 1
ATOM 645 O O . LEU A 1 78 ? 0.773 1.195 18.415 1.00 54.25 78 LEU A O 1
ATOM 649 N N . PRO A 1 79 ? 1.470 1.892 20.446 1.00 52.06 79 PRO A N 1
ATOM 650 C CA . PRO A 1 79 ? 2.903 1.743 20.174 1.00 52.06 79 PRO A CA 1
ATOM 651 C C . PRO A 1 79 ? 3.322 0.335 19.701 1.00 52.06 79 PRO A C 1
ATOM 653 O O . PRO A 1 79 ? 4.318 0.225 18.995 1.00 52.06 79 PRO A O 1
ATOM 656 N N . ASP A 1 80 ? 2.521 -0.699 19.991 1.00 58.78 80 ASP A N 1
ATOM 657 C CA . ASP A 1 80 ? 2.713 -2.102 19.572 1.00 58.78 80 ASP A CA 1
ATOM 658 C C . ASP A 1 80 ? 1.629 -2.627 18.600 1.00 58.78 80 ASP A C 1
ATOM 660 O O . ASP A 1 80 ? 1.511 -3.825 18.349 1.00 58.78 80 ASP A O 1
ATOM 664 N N . GLY A 1 81 ? 0.763 -1.760 18.071 1.00 54.53 81 GLY A N 1
ATOM 665 C CA . GLY A 1 81 ? -0.548 -2.193 17.572 1.00 54.53 81 GLY A CA 1
ATOM 666 C C . GLY A 1 81 ? -0.614 -2.807 16.169 1.00 54.53 81 GLY A C 1
ATOM 667 O O . GLY A 1 81 ? -1.659 -3.345 15.800 1.00 54.53 81 GLY A O 1
ATOM 668 N N . VAL A 1 82 ? 0.453 -2.736 15.364 1.00 61.12 82 VAL A N 1
ATOM 669 C CA . VAL A 1 82 ? 0.486 -3.342 14.019 1.00 61.12 82 VAL A CA 1
ATOM 670 C C . VAL A 1 82 ? 1.805 -4.069 13.794 1.00 61.12 82 VAL A C 1
ATOM 672 O O . VAL A 1 82 ? 2.844 -3.455 13.562 1.00 61.12 82 VAL A O 1
ATOM 675 N N . GLN A 1 83 ? 1.742 -5.399 13.795 1.00 65.31 83 GLN A N 1
ATOM 676 C CA . GLN A 1 83 ? 2.847 -6.266 13.408 1.00 65.31 83 GLN A CA 1
ATOM 677 C C . GLN A 1 83 ? 2.710 -6.624 11.922 1.00 65.31 83 GLN A C 1
ATOM 679 O O . GLN A 1 83 ? 1.686 -7.154 11.493 1.00 65.31 83 GLN A O 1
ATOM 684 N N . THR A 1 84 ? 3.731 -6.314 11.117 1.00 61.28 84 THR A N 1
ATOM 685 C CA . THR A 1 84 ? 3.773 -6.744 9.711 1.00 61.28 84 THR A CA 1
ATOM 686 C C . THR A 1 84 ? 4.430 -8.114 9.643 1.00 61.28 84 THR A C 1
ATOM 688 O O . THR A 1 84 ? 5.608 -8.248 9.962 1.00 61.28 84 THR A O 1
ATOM 691 N N . LEU A 1 85 ? 3.675 -9.124 9.218 1.00 65.62 85 LEU A N 1
ATOM 692 C CA . LEU A 1 85 ? 4.193 -10.463 8.960 1.00 65.62 85 LEU A CA 1
ATOM 693 C C . LEU A 1 85 ? 4.437 -10.612 7.458 1.00 65.62 85 LEU A C 1
ATOM 695 O O . LEU A 1 85 ? 3.563 -10.310 6.647 1.00 65.62 85 LEU A O 1
ATOM 699 N N . MET A 1 86 ? 5.629 -11.067 7.082 1.00 69.75 86 MET A N 1
ATOM 700 C CA . MET A 1 86 ? 5.944 -11.414 5.700 1.00 69.75 86 MET A CA 1
ATOM 701 C C . MET A 1 86 ? 5.897 -12.925 5.524 1.00 69.75 86 MET A C 1
ATOM 703 O O . MET A 1 86 ? 6.606 -13.645 6.221 1.00 69.75 86 MET A O 1
ATOM 707 N N . CYS A 1 87 ? 5.129 -13.4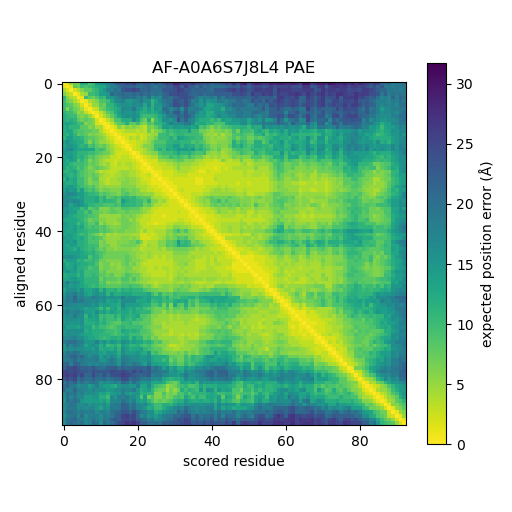03 4.548 1.00 55.31 87 CYS A N 1
ATOM 708 C CA . CYS A 1 87 ? 5.293 -14.766 4.055 1.00 55.31 87 CYS A CA 1
ATOM 709 C C . CYS A 1 87 ? 6.407 -14.780 3.006 1.00 55.31 87 CYS A C 1
ATOM 711 O O . CYS A 1 87 ? 6.283 -14.144 1.956 1.00 55.31 87 CYS A O 1
ATOM 713 N N . GLN A 1 88 ? 7.494 -15.506 3.276 1.00 48.69 88 GLN A N 1
ATOM 7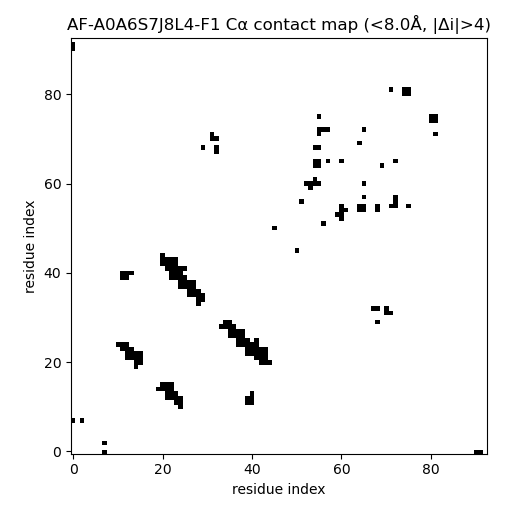14 C CA . GLN A 1 88 ? 8.434 -15.864 2.221 1.00 48.69 88 GLN A CA 1
ATOM 715 C C . GLN A 1 88 ? 7.802 -16.955 1.363 1.00 48.69 88 GLN A C 1
ATOM 717 O O . GLN A 1 88 ? 7.454 -18.026 1.852 1.00 48.69 88 GLN A O 1
ATOM 722 N N . GLN A 1 89 ? 7.669 -16.686 0.067 1.00 50.44 89 GLN A N 1
ATOM 723 C CA . GLN A 1 89 ? 7.370 -17.738 -0.890 1.00 50.44 89 GLN A CA 1
ATOM 724 C C . GLN A 1 89 ? 8.668 -18.525 -1.109 1.00 50.44 89 GLN A C 1
ATOM 726 O O . GLN A 1 89 ? 9.544 -18.057 -1.841 1.00 50.44 89 GLN A O 1
ATOM 731 N N . GLU A 1 90 ? 8.815 -19.684 -0.462 1.00 40.16 90 GLU A N 1
ATOM 732 C CA . GLU A 1 90 ? 9.961 -20.570 -0.677 1.00 40.16 90 GLU A CA 1
ATOM 733 C C . GLU A 1 90 ? 10.069 -20.903 -2.170 1.00 40.16 90 GLU A C 1
ATOM 735 O O . GLU A 1 90 ? 9.241 -21.603 -2.763 1.00 40.16 90 GLU A O 1
ATOM 740 N N . ARG A 1 91 ? 11.089 -20.339 -2.823 1.00 41.06 91 ARG A N 1
ATOM 741 C CA . ARG A 1 91 ? 11.493 -20.784 -4.150 1.00 41.06 91 ARG A CA 1
ATOM 742 C C . ARG A 1 91 ? 12.230 -22.095 -3.940 1.00 41.06 91 ARG A C 1
ATOM 744 O O . ARG A 1 91 ? 13.414 -22.079 -3.635 1.00 41.06 91 ARG A O 1
ATOM 751 N N . VAL A 1 92 ? 11.527 -23.210 -4.109 1.00 39.34 92 VAL A N 1
ATOM 752 C CA . VAL A 1 92 ? 12.186 -24.497 -4.341 1.00 39.34 92 VAL A CA 1
ATOM 753 C C . VAL A 1 92 ? 12.972 -24.342 -5.648 1.00 39.34 92 VAL A C 1
ATOM 755 O O . VAL A 1 92 ? 12.366 -24.144 -6.711 1.00 39.34 92 VAL A O 1
ATOM 758 N N . ILE A 1 93 ? 14.300 -24.268 -5.509 1.00 42.12 93 ILE A N 1
ATOM 759 C CA . ILE A 1 93 ? 15.291 -24.239 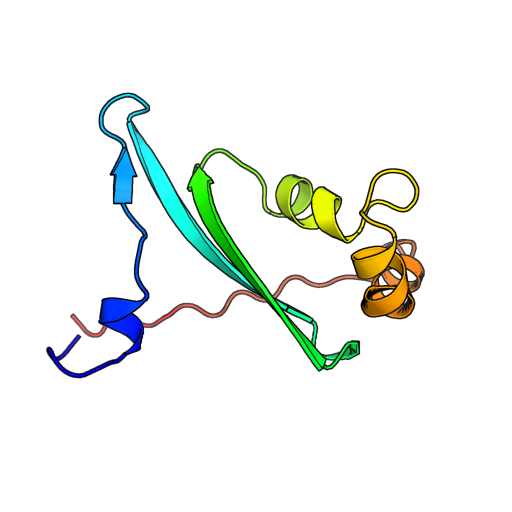-6.594 1.00 42.12 93 ILE A CA 1
ATOM 760 C C . ILE A 1 93 ? 15.411 -25.651 -7.154 1.00 42.12 93 ILE A C 1
ATOM 762 O O . ILE A 1 93 ? 15.491 -26.590 -6.333 1.00 42.12 93 ILE A O 1
#

Organism: Paramuricea clavata (NCBI:txid317549)

Foldseek 3Di:
DDPPDVVVVPFLWDQDPVVRWIWGWDWDQDVVLRDIDIDTGHTPPDDPVNVCCCLLVPPNHDPVSCVSCVVLNVQVVDPPRDDDDDDDPDDPD

Mean predicted aligned error: 10.61 Å